Protein AF-A0A4C1VVA4-F1 (afdb_monomer_lite)

InterPro domains:
  IPR021893 ZMYM2-like/QRICH1, C-terminal domain [PF12012] (12-56)
  IPR051284 Zinc finger MYM-type/QRICH1 [PTHR45736] (13-65)

Structure (mmCIF, N/CA/C/O backbone):
data_AF-A0A4C1VVA4-F1
#
_entry.id   AF-A0A4C1VVA4-F1
#
loop_
_atom_site.group_PDB
_atom_site.id
_atom_site.type_symbol
_atom_site.label_atom_id
_atom_site.label_alt_id
_atom_site.label_comp_id
_atom_site.label_asym_id
_atom_site.label_entity_id
_atom_site.label_seq_id
_atom_site.pdbx_PDB_ins_code
_atom_site.Cartn_x
_atom_site.Cartn_y
_atom_site.Cartn_z
_atom_site.occupancy
_atom_site.B_iso_or_equiv
_atom_site.auth_seq_id
_atom_site.auth_comp_id
_atom_site.auth_asym_id
_atom_site.auth_atom_id
_atom_site.pdbx_PDB_model_num
ATOM 1 N N . MET A 1 1 ? -10.693 27.493 -5.103 1.00 37.75 1 MET A N 1
ATOM 2 C CA . MET A 1 1 ? -10.041 26.285 -5.652 1.00 37.75 1 MET A CA 1
ATOM 3 C C . MET A 1 1 ? -10.688 25.084 -4.995 1.00 37.75 1 MET A C 1
ATOM 5 O O . MET A 1 1 ? -10.235 24.598 -3.969 1.00 37.75 1 MET A O 1
ATOM 9 N N . THR A 1 2 ? -11.856 24.726 -5.513 1.00 35.94 2 THR A N 1
ATOM 10 C CA . THR A 1 2 ? -12.702 23.667 -4.974 1.00 35.94 2 THR A CA 1
ATOM 11 C C . THR A 1 2 ? -12.033 22.348 -5.317 1.00 35.94 2 THR A C 1
ATOM 13 O O . THR A 1 2 ? -11.998 21.966 -6.483 1.00 35.94 2 THR A O 1
ATOM 16 N N . VAL A 1 3 ? -11.435 21.688 -4.325 1.00 39.50 3 VAL A N 1
ATOM 17 C CA . VAL A 1 3 ? -11.019 20.292 -4.481 1.00 39.50 3 VAL A CA 1
ATOM 18 C C . VAL A 1 3 ? -12.279 19.532 -4.909 1.00 39.50 3 VAL A C 1
ATOM 20 O O . VAL A 1 3 ? -13.301 19.677 -4.230 1.00 39.50 3 VAL A O 1
ATOM 23 N N . PRO A 1 4 ? -12.269 18.833 -6.058 1.00 39.44 4 PRO A N 1
ATOM 24 C CA . PRO A 1 4 ? -13.469 18.218 -6.606 1.00 39.44 4 PRO A CA 1
ATOM 25 C C . PRO A 1 4 ? -14.079 17.316 -5.537 1.00 39.44 4 PRO A C 1
ATOM 27 O O . PRO A 1 4 ? -13.360 16.540 -4.905 1.00 39.44 4 PRO A O 1
ATOM 30 N N . LEU A 1 5 ? -15.390 17.448 -5.317 1.00 45.12 5 LEU A N 1
ATOM 31 C CA . LEU A 1 5 ? -16.151 16.699 -4.308 1.00 45.12 5 LEU A CA 1
ATOM 32 C C . LEU A 1 5 ? -15.836 15.187 -4.344 1.00 45.12 5 LEU A C 1
ATOM 34 O O . LEU A 1 5 ? -15.729 14.570 -3.290 1.00 45.12 5 LEU A O 1
ATOM 38 N N . CYS A 1 6 ? -15.493 14.642 -5.518 1.00 39.75 6 CYS A N 1
ATOM 39 C CA . CYS A 1 6 ? -15.038 13.261 -5.709 1.00 39.75 6 CYS A CA 1
ATOM 40 C C . CYS A 1 6 ? -13.819 12.844 -4.862 1.00 39.75 6 CYS A C 1
ATOM 42 O O . CYS A 1 6 ? -13.731 11.690 -4.454 1.00 39.75 6 CYS A O 1
ATOM 44 N N . LEU A 1 7 ? -12.868 13.745 -4.576 1.00 41.12 7 LEU A N 1
ATOM 45 C CA . LEU A 1 7 ? -11.703 13.410 -3.741 1.00 41.12 7 LEU A CA 1
ATOM 46 C C . LEU A 1 7 ? -12.072 13.352 -2.250 1.00 41.12 7 LEU A C 1
ATOM 48 O O . LEU A 1 7 ? -11.392 12.701 -1.459 1.00 41.12 7 LEU A O 1
ATOM 52 N N . ARG A 1 8 ? -13.153 14.036 -1.860 1.00 45.62 8 ARG A N 1
ATOM 53 C CA . ARG A 1 8 ? -13.640 14.071 -0.478 1.00 45.62 8 ARG A CA 1
ATOM 54 C C . ARG A 1 8 ? -14.446 12.822 -0.123 1.00 45.62 8 ARG A C 1
ATOM 56 O O . ARG A 1 8 ? -14.403 12.411 1.032 1.00 45.62 8 ARG A O 1
ATOM 63 N N . ASP A 1 9 ? -15.089 12.209 -1.114 1.00 49.00 9 ASP A N 1
ATOM 64 C CA . ASP A 1 9 ? -15.865 10.974 -0.954 1.00 49.00 9 ASP A CA 1
ATOM 65 C C . ASP A 1 9 ? -15.004 9.699 -1.067 1.00 49.00 9 ASP A C 1
ATOM 67 O O . ASP A 1 9 ? -15.379 8.655 -0.543 1.00 49.00 9 ASP A O 1
ATOM 71 N N . MET A 1 10 ? -13.815 9.776 -1.685 1.00 47.53 10 MET A N 1
ATOM 72 C CA . MET A 1 10 ? -12.869 8.646 -1.768 1.00 47.53 10 MET A CA 1
ATOM 73 C C . MET A 1 10 ? -12.080 8.380 -0.483 1.00 47.53 10 MET A C 1
ATOM 75 O O . MET A 1 10 ? -11.509 7.297 -0.323 1.00 47.53 10 MET A O 1
ATOM 79 N N . LEU A 1 11 ? -12.028 9.338 0.446 1.00 51.12 11 LEU A N 1
ATOM 80 C CA . LEU A 1 11 ? -11.556 9.060 1.799 1.00 51.12 11 LEU A CA 1
ATOM 81 C C . LEU A 1 11 ? -12.644 8.244 2.487 1.00 51.12 11 LEU A C 1
ATOM 83 O O . LEU A 1 11 ? -13.528 8.804 3.137 1.00 51.12 11 LEU A O 1
ATOM 87 N N . ALA A 1 12 ? -12.584 6.922 2.287 1.00 57.00 12 ALA A N 1
ATOM 88 C CA . ALA A 1 12 ? -13.469 5.950 2.909 1.00 57.00 12 ALA A CA 1
ATOM 89 C C . ALA A 1 12 ? -13.735 6.376 4.354 1.00 57.00 12 ALA A C 1
ATOM 91 O O . ALA A 1 12 ? -12.797 6.722 5.077 1.00 57.00 12 ALA A O 1
ATOM 92 N N . GLN A 1 13 ? -14.998 6.384 4.786 1.00 55.66 13 GLN A N 1
ATOM 93 C CA . GLN A 1 13 ? -15.351 6.867 6.127 1.00 55.66 13 GLN A CA 1
ATOM 94 C C . GLN A 1 13 ? -14.545 6.158 7.234 1.00 55.66 13 GLN A C 1
ATOM 96 O O . GLN A 1 13 ? -14.311 6.740 8.291 1.00 55.66 13 GLN A O 1
ATOM 101 N N . SER A 1 14 ? -14.041 4.950 6.957 1.00 52.38 14 SER A N 1
ATOM 102 C CA . SER A 1 14 ? -13.123 4.184 7.802 1.00 52.38 14 SER A CA 1
ATOM 103 C C . SER A 1 14 ? -11.736 4.811 8.021 1.00 52.38 14 SER A C 1
ATOM 105 O O . SER A 1 14 ? -11.108 4.519 9.035 1.00 52.38 14 SER A O 1
ATOM 107 N N . VAL A 1 15 ? -11.263 5.688 7.131 1.00 53.38 15 VAL A N 1
ATOM 108 C CA . VAL A 1 15 ? -9.981 6.418 7.235 1.00 53.38 15 VAL A CA 1
ATOM 109 C C . VAL A 1 15 ? -10.143 7.739 7.997 1.00 53.38 15 VAL A C 1
ATOM 111 O O . VAL A 1 15 ? -9.193 8.253 8.580 1.00 53.38 15 VAL A O 1
ATOM 114 N N . ARG A 1 16 ? -11.359 8.298 8.053 1.00 56.81 16 ARG A N 1
ATOM 115 C CA . ARG A 1 16 ? -11.613 9.626 8.638 1.00 56.81 16 ARG A CA 1
ATOM 116 C C . ARG A 1 16 ? -11.458 9.670 10.169 1.00 56.81 16 ARG A C 1
ATOM 118 O O . ARG A 1 16 ? -11.366 10.755 10.736 1.00 56.81 16 ARG A O 1
ATOM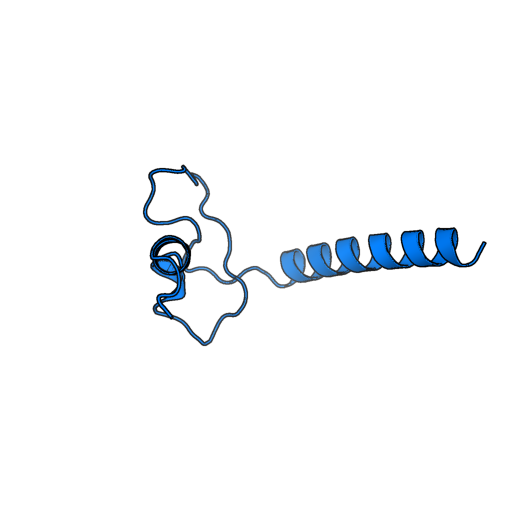 125 N N . THR A 1 17 ? -11.418 8.517 10.836 1.00 52.88 17 THR A N 1
ATOM 126 C CA . THR A 1 17 ? -11.417 8.383 12.305 1.00 52.88 17 THR A CA 1
ATOM 127 C C . THR A 1 17 ? -10.111 7.860 12.914 1.00 52.88 17 THR A C 1
ATOM 129 O O . THR A 1 17 ? -9.986 7.901 14.136 1.00 52.88 17 THR A O 1
ATOM 132 N N . ARG A 1 18 ? -9.117 7.423 12.124 1.00 56.09 18 ARG A N 1
ATOM 133 C CA . ARG A 1 18 ? -7.812 6.957 12.637 1.00 56.09 18 ARG A CA 1
ATOM 134 C C . ARG A 1 18 ? -6.642 7.540 11.853 1.00 56.09 18 ARG A C 1
ATOM 136 O O . ARG A 1 18 ? -6.406 7.165 10.713 1.00 56.09 18 ARG A O 1
ATOM 143 N N . ASN A 1 19 ? -5.898 8.438 12.498 1.00 58.09 19 ASN A N 1
ATOM 144 C CA . ASN A 1 19 ? -4.649 9.008 11.972 1.00 58.09 19 ASN A CA 1
ATOM 145 C C . ASN A 1 19 ? -3.399 8.220 12.417 1.00 58.09 19 ASN A C 1
ATOM 147 O O . ASN A 1 19 ? -2.283 8.589 12.070 1.00 58.09 19 ASN A O 1
ATOM 151 N N . ASP A 1 20 ? -3.569 7.159 13.206 1.00 59.94 20 ASP A N 1
ATOM 152 C CA . ASP A 1 20 ? -2.501 6.343 13.795 1.00 59.94 20 ASP A CA 1
ATOM 153 C C . ASP A 1 20 ? -2.126 5.114 12.946 1.00 59.94 20 ASP A C 1
ATOM 155 O O . ASP A 1 20 ? -1.132 4.443 13.226 1.00 59.94 20 ASP A O 1
ATOM 159 N N . VAL A 1 21 ? -2.888 4.827 11.883 1.00 63.91 21 VAL A N 1
ATOM 160 C CA . VAL A 1 21 ? -2.670 3.680 10.992 1.00 63.91 21 VAL A CA 1
ATOM 161 C C . VAL A 1 21 ? -2.613 4.141 9.538 1.00 63.91 21 VAL A C 1
ATOM 163 O O . VAL A 1 21 ? -3.606 4.584 8.973 1.00 63.91 21 VAL A O 1
ATOM 166 N N . PHE A 1 22 ? -1.446 3.989 8.909 1.00 68.88 22 PHE A N 1
ATOM 167 C CA . PHE A 1 22 ? -1.210 4.446 7.532 1.00 68.88 22 PHE A CA 1
ATOM 168 C C . PHE A 1 22 ? -1.772 3.510 6.449 1.00 68.88 22 PHE A C 1
ATOM 170 O O . PHE A 1 22 ? -2.047 3.962 5.342 1.00 68.88 22 PHE A O 1
ATOM 177 N N . TYR A 1 23 ? -1.935 2.213 6.745 1.00 81.06 23 TYR A N 1
ATOM 178 C CA . TYR A 1 23 ? -2.393 1.205 5.780 1.00 81.06 23 TYR A CA 1
ATOM 179 C C . TYR A 1 23 ? -3.482 0.325 6.395 1.00 81.06 23 TYR A C 1
ATOM 181 O O . TYR A 1 23 ? -3.234 -0.376 7.379 1.00 81.06 23 TYR A O 1
ATOM 189 N N . LEU A 1 24 ? -4.676 0.347 5.803 1.00 84.12 24 LEU A N 1
ATOM 190 C CA . LEU A 1 24 ? -5.823 -0.461 6.219 1.00 84.12 24 LEU A CA 1
ATOM 191 C C . LEU A 1 24 ? -6.005 -1.670 5.303 1.00 84.12 24 LEU A C 1
ATOM 193 O O . LEU A 1 24 ? -5.676 -1.631 4.115 1.00 84.12 24 LEU A O 1
ATOM 197 N N . GLN A 1 25 ? -6.558 -2.746 5.855 1.00 82.88 25 GLN A N 1
ATOM 198 C CA . GLN A 1 25 ? -6.924 -3.910 5.061 1.00 82.88 2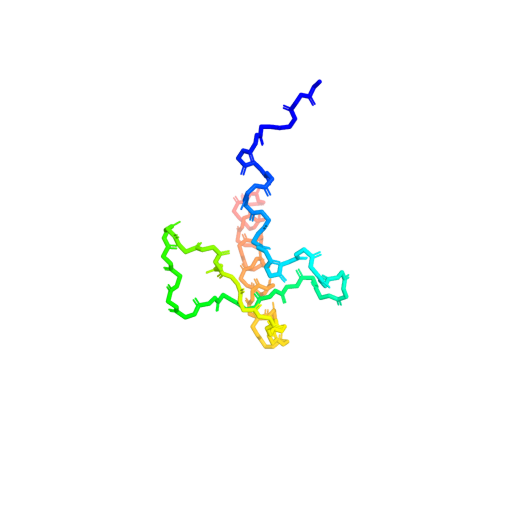5 GLN A CA 1
ATOM 199 C C . GLN A 1 25 ? -8.192 -3.615 4.231 1.00 82.88 25 GLN A C 1
ATOM 201 O O . GLN A 1 25 ? -9.156 -3.084 4.792 1.00 82.88 25 GLN A O 1
ATOM 206 N N . PRO A 1 26 ? -8.236 -3.980 2.935 1.00 83.88 26 PRO A N 1
ATOM 207 C CA . PRO A 1 26 ? -9.449 -3.891 2.123 1.00 83.88 26 PRO A CA 1
ATOM 208 C C . PRO A 1 26 ? -10.610 -4.686 2.724 1.00 83.88 26 PRO A C 1
ATOM 210 O O . PRO A 1 26 ? -10.405 -5.754 3.310 1.00 83.88 26 PRO A O 1
ATOM 213 N N . GLU A 1 27 ? -11.828 -4.175 2.566 1.00 83.50 27 GLU A N 1
ATOM 214 C CA . GLU A 1 27 ? -13.032 -4.889 2.987 1.00 83.50 27 GLU A CA 1
ATOM 215 C C . GLU A 1 27 ? -13.316 -6.073 2.049 1.00 83.50 27 GLU A C 1
ATOM 217 O O . GLU A 1 27 ? -13.101 -5.979 0.839 1.00 83.50 27 GLU A O 1
ATOM 222 N N . ARG A 1 28 ? -13.793 -7.202 2.592 1.00 77.62 28 ARG A N 1
ATOM 223 C CA . ARG A 1 28 ? -13.905 -8.460 1.818 1.00 77.62 28 ARG A CA 1
ATOM 224 C C . ARG A 1 28 ? -14.906 -8.389 0.666 1.00 77.62 28 ARG A C 1
ATOM 226 O O . ARG A 1 28 ? -14.738 -9.092 -0.324 1.00 77.62 28 ARG A O 1
ATOM 233 N N . SER A 1 29 ? -15.927 -7.553 0.810 1.00 78.19 29 SER A N 1
ATOM 234 C CA . SER A 1 29 ? -17.034 -7.424 -0.138 1.00 78.19 29 SER A CA 1
ATOM 235 C C . SER A 1 29 ? -17.037 -6.052 -0.806 1.00 78.19 29 SER A C 1
ATOM 237 O O . SER A 1 29 ? -18.107 -5.481 -0.999 1.00 78.19 29 SER A O 1
ATOM 239 N N . CYS A 1 30 ? -15.861 -5.472 -1.078 1.00 67.12 30 CYS A N 1
ATOM 240 C CA . CYS A 1 30 ? -15.780 -4.135 -1.656 1.00 67.12 30 CYS A CA 1
ATOM 241 C C . CYS A 1 30 ? -16.617 -4.052 -2.946 1.00 67.12 30 CYS A C 1
ATOM 243 O O . CYS A 1 30 ? -16.391 -4.773 -3.917 1.00 67.12 30 CYS A O 1
ATOM 245 N N . VAL A 1 31 ? -17.627 -3.183 -2.924 1.00 76.75 31 VAL A N 1
ATOM 246 C CA . VAL A 1 31 ? -18.496 -2.892 -4.067 1.00 76.75 31 VAL A CA 1
ATOM 247 C C . VAL A 1 31 ? -18.512 -1.383 -4.303 1.00 76.75 31 VAL A C 1
ATOM 249 O O . VAL A 1 31 ? -18.411 -0.630 -3.329 1.00 76.75 31 VAL A O 1
ATOM 252 N N . PRO A 1 32 ? -18.641 -0.927 -5.562 1.00 73.31 32 PRO A N 1
ATOM 253 C CA . PRO A 1 32 ? -18.588 0.496 -5.903 1.00 73.31 32 PRO A CA 1
ATOM 254 C C . PRO A 1 32 ? -19.590 1.365 -5.130 1.00 73.31 32 PRO A C 1
ATOM 256 O O . PRO A 1 32 ? -19.254 2.484 -4.760 1.00 73.31 32 PRO A O 1
ATOM 259 N N . ASP A 1 33 ? -20.775 0.826 -4.826 1.00 75.81 33 ASP A N 1
ATOM 260 C CA . ASP A 1 33 ? -21.851 1.539 -4.121 1.00 75.81 33 ASP A CA 1
ATOM 261 C C . ASP A 1 33 ? -21.732 1.488 -2.585 1.00 75.81 33 ASP A C 1
ATOM 263 O O . ASP A 1 33 ? -22.530 2.094 -1.870 1.00 75.81 33 ASP A O 1
ATOM 267 N N . SER A 1 34 ? -20.754 0.750 -2.043 1.00 74.69 34 SER A N 1
ATOM 268 C CA . SER A 1 34 ? -20.561 0.649 -0.592 1.00 74.69 34 SER A CA 1
ATOM 269 C C . SER A 1 34 ? -19.880 1.907 -0.045 1.00 74.69 34 SER A C 1
ATOM 271 O O . SER A 1 34 ? -18.861 2.328 -0.592 1.00 74.69 34 SER A O 1
ATOM 273 N N . PRO A 1 35 ? -20.332 2.451 1.102 1.00 74.94 35 PRO A N 1
ATOM 274 C CA . PRO A 1 35 ? -19.637 3.540 1.791 1.00 74.94 35 PRO A CA 1
ATOM 275 C C . PRO A 1 35 ? -18.342 3.086 2.496 1.00 74.94 35 PRO A C 1
ATOM 277 O O . PRO A 1 35 ? -17.593 3.915 3.019 1.00 74.94 35 PRO A O 1
ATOM 280 N N . VAL A 1 36 ? -18.078 1.773 2.544 1.00 72.50 36 VAL A N 1
ATOM 281 C CA . VAL A 1 36 ? -16.913 1.169 3.203 1.00 72.50 36 VAL A CA 1
ATOM 282 C C . VAL A 1 36 ? -16.120 0.343 2.198 1.00 72.50 36 VAL A C 1
ATOM 284 O O . VAL A 1 36 ? -16.595 -0.679 1.700 1.00 72.50 36 VAL A O 1
ATOM 287 N N . TRP A 1 37 ? -14.895 0.788 1.914 1.00 8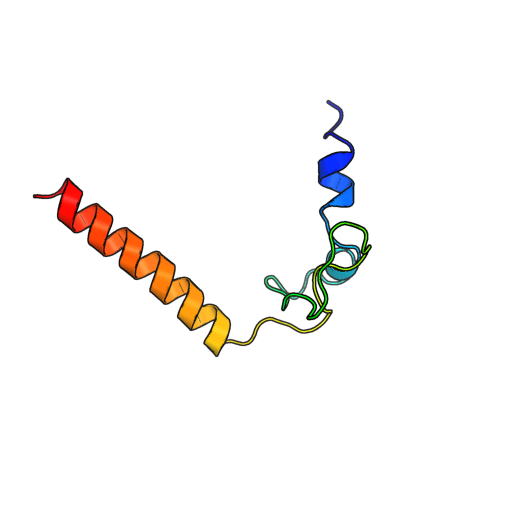0.00 37 TRP A N 1
ATOM 288 C CA . TRP A 1 37 ? -13.949 0.096 1.023 1.00 80.00 37 TRP A CA 1
ATOM 289 C C . TRP A 1 37 ? -12.785 -0.550 1.781 1.00 80.00 37 TRP A C 1
ATOM 291 O O . TRP A 1 37 ? -12.176 -1.507 1.303 1.00 80.00 37 TRP A O 1
ATOM 301 N N . TYR A 1 38 ? -12.502 -0.052 2.983 1.00 79.25 38 TYR A N 1
ATOM 302 C CA . TYR A 1 38 ? -11.431 -0.534 3.847 1.00 79.25 38 TYR A CA 1
ATOM 303 C C . TYR A 1 38 ? -11.986 -0.852 5.225 1.00 79.25 38 TYR A C 1
ATOM 305 O O . TYR A 1 38 ? -12.747 -0.056 5.785 1.00 79.25 38 TYR A O 1
ATOM 313 N N . SER A 1 39 ? -11.560 -1.986 5.769 1.00 79.50 39 SER A N 1
ATOM 314 C CA . SER A 1 39 ? -11.855 -2.375 7.140 1.00 79.50 39 SER A CA 1
ATOM 315 C C . SER A 1 39 ? -11.149 -1.448 8.133 1.00 79.50 39 SER A C 1
ATOM 317 O O . SER A 1 39 ? -10.199 -0.738 7.802 1.00 79.50 39 SER A O 1
ATOM 319 N N . THR A 1 40 ? -11.564 -1.504 9.395 1.00 77.62 40 THR A N 1
ATOM 320 C CA . THR A 1 40 ? -10.878 -0.805 10.489 1.00 77.62 40 THR A CA 1
ATOM 321 C C . THR A 1 40 ? -9.644 -1.557 10.997 1.00 77.62 40 THR A C 1
ATOM 323 O O . THR A 1 40 ? -9.027 -1.129 11.975 1.00 77.62 40 THR A O 1
ATOM 326 N N . GLN A 1 41 ? -9.273 -2.684 10.383 1.00 81.94 41 GLN A N 1
ATOM 327 C CA . GLN A 1 41 ? -8.095 -3.449 10.779 1.00 81.94 41 GLN A CA 1
ATOM 328 C C . GLN A 1 41 ? -6.844 -2.924 10.060 1.00 81.94 41 GLN A C 1
ATOM 330 O O . GLN A 1 41 ? -6.891 -2.661 8.852 1.00 81.94 41 GLN A O 1
ATOM 335 N N . PRO A 1 42 ? -5.715 -2.776 10.778 1.00 83.12 42 PRO A N 1
ATOM 336 C CA . PRO A 1 42 ? -4.453 -2.425 10.149 1.00 83.12 42 PRO A CA 1
ATOM 337 C C . PRO A 1 42 ? -4.012 -3.536 9.193 1.00 83.12 42 PRO A C 1
ATOM 339 O O . PRO A 1 42 ? -4.219 -4.722 9.451 1.00 83.12 42 PRO A O 1
ATOM 342 N N . LEU A 1 43 ? -3.361 -3.150 8.099 1.00 87.12 43 LEU A N 1
ATOM 343 C CA . LEU A 1 43 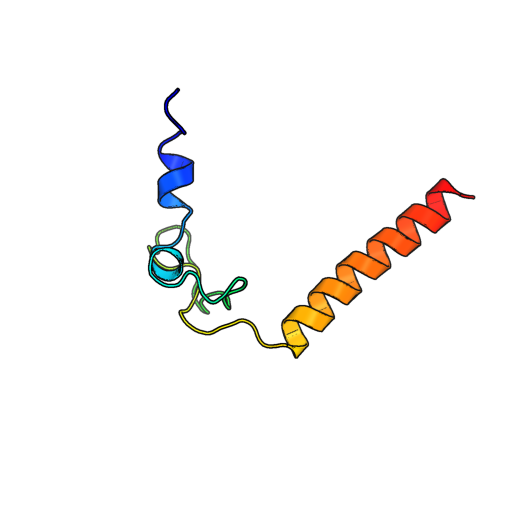? -2.702 -4.098 7.213 1.00 87.12 43 LEU A CA 1
ATOM 344 C C . LEU A 1 43 ? -1.577 -4.815 7.978 1.00 87.12 43 LEU A C 1
ATOM 346 O O . LEU A 1 43 ? -0.778 -4.172 8.663 1.00 87.12 43 LEU A O 1
ATOM 350 N N . SER A 1 44 ? -1.491 -6.142 7.857 1.00 90.12 44 SER A N 1
ATOM 351 C CA . SER A 1 44 ? -0.455 -6.904 8.561 1.00 90.12 44 SER A CA 1
ATOM 352 C C . SER A 1 44 ? 0.954 -6.560 8.058 1.00 90.12 44 SER A C 1
ATOM 354 O O . SER A 1 44 ? 1.153 -6.166 6.901 1.00 90.12 44 SER A O 1
ATOM 356 N N . ARG A 1 45 ? 1.967 -6.749 8.915 1.00 89.31 45 ARG A N 1
ATOM 357 C CA . ARG A 1 45 ? 3.377 -6.525 8.545 1.00 89.31 45 ARG A CA 1
ATOM 358 C C . ARG A 1 45 ? 3.810 -7.404 7.376 1.00 89.31 45 ARG A C 1
ATOM 360 O O . ARG A 1 45 ? 4.572 -6.952 6.527 1.00 89.31 45 ARG A O 1
ATOM 367 N N . GLU A 1 46 ? 3.313 -8.632 7.308 1.00 93.62 46 GLU A N 1
ATOM 368 C CA . GLU A 1 46 ? 3.627 -9.590 6.248 1.00 93.62 46 GLU A CA 1
ATOM 369 C C . GLU A 1 46 ? 3.072 -9.111 4.905 1.00 93.62 46 GLU A C 1
ATOM 371 O O . GLU A 1 46 ? 3.757 -9.185 3.883 1.00 93.62 46 GLU A O 1
ATOM 376 N N . ALA A 1 47 ? 1.844 -8.586 4.894 1.00 89.62 47 ALA A N 1
ATOM 377 C CA . ALA A 1 47 ? 1.242 -8.014 3.696 1.00 89.62 47 ALA A CA 1
ATOM 378 C C . ALA A 1 47 ? 1.990 -6.750 3.241 1.00 89.62 47 ALA A C 1
ATOM 380 O O . ALA A 1 47 ? 2.278 -6.602 2.049 1.00 89.62 47 ALA A O 1
ATOM 381 N N . LEU A 1 48 ? 2.388 -5.888 4.183 1.00 90.38 48 LEU A N 1
ATOM 382 C CA . LEU A 1 48 ? 3.203 -4.707 3.897 1.00 90.38 48 LEU A CA 1
ATOM 383 C C . LEU A 1 48 ? 4.569 -5.086 3.302 1.00 90.38 48 LEU A C 1
ATOM 385 O O . LEU A 1 48 ? 4.979 -4.529 2.284 1.00 90.38 48 LEU A O 1
ATOM 389 N N . ALA A 1 49 ? 5.252 -6.071 3.889 1.00 93.44 49 ALA A N 1
ATOM 390 C CA . ALA A 1 49 ? 6.533 -6.568 3.396 1.00 93.44 49 ALA A CA 1
ATOM 391 C C . ALA A 1 49 ? 6.416 -7.127 1.969 1.00 93.44 49 ALA A C 1
ATOM 393 O O . ALA A 1 49 ? 7.237 -6.801 1.110 1.00 93.44 49 ALA A O 1
ATOM 394 N N . LYS A 1 50 ? 5.359 -7.899 1.679 1.00 94.88 50 LYS A N 1
ATOM 395 C CA . LYS A 1 50 ? 5.074 -8.396 0.322 1.00 94.88 50 LYS A CA 1
ATOM 396 C C . LYS A 1 50 ? 4.864 -7.256 -0.675 1.00 94.88 50 LYS A C 1
ATOM 398 O O . LYS A 1 50 ? 5.382 -7.323 -1.788 1.00 94.88 50 LYS A O 1
ATOM 403 N N . MET A 1 51 ? 4.134 -6.206 -0.297 1.00 94.38 51 MET A N 1
ATOM 404 C CA . MET A 1 51 ? 3.925 -5.036 -1.158 1.00 94.38 51 MET A CA 1
ATOM 405 C C . MET A 1 51 ? 5.246 -4.322 -1.464 1.00 94.38 51 MET A C 1
ATOM 407 O O . MET A 1 51 ? 5.550 -4.069 -2.630 1.00 94.38 51 MET A O 1
ATOM 411 N N . LEU A 1 52 ? 6.057 -4.053 -0.438 1.00 94.94 52 LEU A N 1
ATOM 412 C CA . LEU A 1 52 ? 7.364 -3.414 -0.606 1.00 94.94 52 LEU A CA 1
ATOM 413 C C . LEU A 1 52 ? 8.302 -4.254 -1.474 1.00 94.94 52 LEU A C 1
ATOM 415 O O . LEU A 1 52 ? 9.000 -3.707 -2.326 1.00 94.94 52 LEU A O 1
ATOM 419 N N . HIS A 1 53 ? 8.278 -5.578 -1.316 1.00 97.31 53 HIS A N 1
ATOM 420 C CA . HIS A 1 53 ? 9.061 -6.484 -2.149 1.00 97.31 53 HIS A CA 1
ATOM 421 C C . HIS A 1 53 ? 8.654 -6.398 -3.627 1.00 97.31 53 HIS A C 1
ATOM 423 O O . HIS A 1 53 ? 9.517 -6.263 -4.489 1.00 97.31 53 HIS A O 1
ATOM 429 N N . ARG A 1 54 ? 7.348 -6.373 -3.929 1.00 96.75 54 ARG A N 1
ATOM 430 C CA . ARG A 1 54 ? 6.848 -6.190 -5.305 1.00 96.75 54 ARG A CA 1
ATOM 431 C C . ARG A 1 54 ? 7.314 -4.866 -5.915 1.00 96.75 54 ARG A C 1
ATOM 433 O O . ARG A 1 54 ? 7.774 -4.857 -7.051 1.00 96.75 54 ARG A O 1
ATOM 440 N N . VAL A 1 55 ? 7.244 -3.766 -5.161 1.00 96.69 55 VAL A N 1
ATOM 441 C CA . VAL A 1 55 ? 7.722 -2.446 -5.618 1.00 96.69 55 VAL A CA 1
ATOM 442 C C . VAL A 1 55 ? 9.232 -2.458 -5.861 1.00 96.69 55 VAL A C 1
ATOM 444 O O . VAL A 1 55 ? 9.697 -1.918 -6.864 1.00 96.69 55 VAL A O 1
ATOM 447 N N . LYS A 1 56 ? 9.998 -3.082 -4.960 1.00 96.12 56 LYS A N 1
ATOM 448 C CA . LYS A 1 56 ? 11.449 -3.221 -5.089 1.00 96.12 56 LYS A CA 1
ATOM 449 C C . LYS A 1 56 ? 11.825 -3.995 -6.356 1.00 96.12 56 LYS A C 1
ATOM 451 O O . LYS A 1 56 ? 12.620 -3.482 -7.132 1.00 96.12 56 LYS A O 1
ATOM 456 N N . MET A 1 57 ? 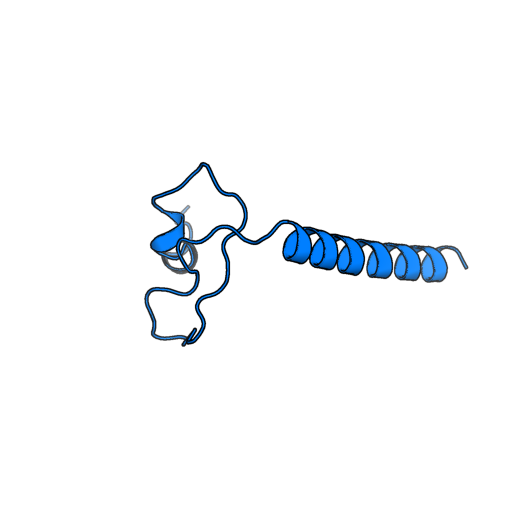11.206 -5.150 -6.602 1.00 97.31 57 MET A N 1
ATOM 457 C CA . MET A 1 57 ? 11.493 -5.960 -7.793 1.00 97.31 57 MET A CA 1
ATOM 458 C C . MET A 1 57 ? 11.240 -5.192 -9.094 1.00 97.31 57 MET A C 1
ATOM 460 O O . MET A 1 57 ? 12.077 -5.210 -9.989 1.00 97.31 57 MET A O 1
ATOM 464 N N . VAL A 1 58 ? 10.119 -4.467 -9.194 1.00 96.94 58 VAL A N 1
ATOM 465 C CA . VAL A 1 58 ? 9.825 -3.647 -10.385 1.00 96.94 58 VAL A CA 1
ATOM 466 C C . VAL A 1 58 ? 10.903 -2.581 -10.597 1.00 96.94 58 VAL A C 1
ATOM 468 O O . VAL A 1 58 ? 11.332 -2.360 -11.726 1.00 96.94 58 VAL A O 1
ATOM 471 N N . LYS A 1 59 ? 11.380 -1.941 -9.522 1.00 95.62 59 LYS A N 1
ATOM 472 C CA . LYS A 1 59 ? 12.480 -0.970 -9.611 1.00 95.62 59 LYS A CA 1
ATOM 473 C C . LYS A 1 59 ? 13.783 -1.616 -10.066 1.00 95.62 59 LYS A C 1
ATOM 475 O O . LYS A 1 59 ? 14.449 -1.046 -10.918 1.00 95.62 59 LYS A O 1
ATOM 480 N N . GLU A 1 60 ? 14.140 -2.773 -9.519 1.00 96.31 60 GLU A N 1
ATOM 481 C CA . GLU A 1 60 ? 15.361 -3.495 -9.894 1.00 96.31 60 GLU A CA 1
ATOM 482 C C . GLU A 1 60 ? 15.341 -3.900 -11.372 1.00 96.31 60 GLU A C 1
ATOM 484 O O . GLU A 1 60 ? 16.324 -3.671 -12.070 1.00 96.31 60 GLU A O 1
ATOM 489 N N . ILE A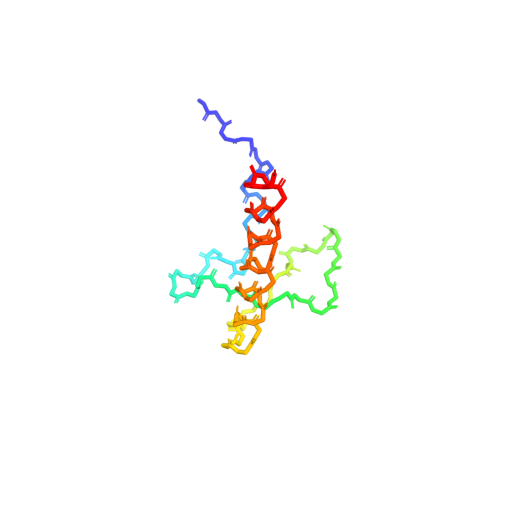 1 61 ? 14.206 -4.403 -11.870 1.00 95.56 61 ILE A N 1
ATOM 490 C CA . ILE A 1 61 ? 14.017 -4.723 -13.293 1.00 95.56 61 ILE A CA 1
ATOM 491 C C . ILE A 1 61 ? 14.130 -3.461 -14.151 1.00 95.56 61 ILE A C 1
ATOM 493 O O . ILE A 1 61 ? 14.869 -3.454 -15.130 1.00 95.56 61 ILE A O 1
ATOM 497 N N . ASN A 1 62 ? 13.435 -2.380 -13.783 1.00 94.44 62 ASN A N 1
ATOM 498 C CA . ASN A 1 62 ? 13.493 -1.128 -14.538 1.00 94.44 62 ASN A CA 1
ATOM 499 C C . ASN A 1 62 ? 14.914 -0.562 -14.590 1.00 94.44 62 ASN A C 1
ATOM 501 O O . ASN A 1 62 ? 15.336 -0.100 -15.641 1.00 94.44 62 ASN A O 1
ATOM 505 N N . ILE A 1 63 ? 15.653 -0.605 -13.479 1.00 95.50 63 ILE A N 1
ATOM 506 C CA . ILE A 1 63 ? 17.058 -0.188 -13.450 1.00 95.50 63 ILE A CA 1
ATOM 507 C C . ILE A 1 63 ? 17.864 -1.076 -14.393 1.00 95.50 63 ILE A C 1
ATOM 509 O O . ILE A 1 63 ? 18.508 -0.543 -15.284 1.00 95.50 63 ILE A O 1
ATOM 513 N N . ALA A 1 64 ? 17.764 -2.401 -14.262 1.00 92.75 64 ALA A N 1
ATOM 514 C CA . ALA A 1 64 ? 18.504 -3.339 -15.101 1.00 92.75 64 ALA A CA 1
ATOM 515 C C . ALA A 1 64 ? 18.254 -3.126 -16.605 1.00 92.75 64 ALA A C 1
ATOM 517 O O . ALA A 1 64 ? 19.201 -3.208 -17.377 1.00 92.75 64 ALA A O 1
ATOM 518 N N . LEU A 1 65 ? 17.015 -2.813 -17.003 1.00 92.69 65 LEU A N 1
ATOM 519 C CA . LEU A 1 65 ? 16.636 -2.534 -18.395 1.00 92.69 65 LEU A CA 1
ATOM 520 C C . LEU A 1 65 ? 17.070 -1.149 -18.897 1.00 92.69 65 LEU A C 1
ATOM 522 O O . LEU A 1 65 ? 17.225 -0.959 -20.097 1.00 92.69 65 LEU A O 1
ATOM 526 N N . LEU A 1 66 ? 17.194 -0.161 -18.007 1.00 85.00 66 LEU A N 1
ATOM 527 C CA . LEU A 1 66 ? 17.575 1.212 -18.363 1.00 85.00 66 LEU A CA 1
ATOM 528 C C . LEU A 1 66 ? 19.087 1.452 -18.275 1.00 85.00 66 LEU A C 1
ATOM 530 O O . LEU A 1 66 ? 19.573 2.452 -18.797 1.00 85.00 66 LEU A O 1
ATOM 534 N N . THR A 1 67 ? 19.822 0.575 -17.587 1.00 76.50 67 THR A N 1
ATOM 535 C CA . THR A 1 67 ? 21.288 0.624 -17.475 1.00 76.50 67 THR A CA 1
ATOM 536 C C . THR A 1 67 ? 22.008 -0.366 -18.392 1.00 76.50 67 THR A C 1
ATOM 538 O O . THR A 1 67 ? 23.237 -0.400 -18.374 1.00 76.50 67 THR A O 1
ATOM 541 N N . SER A 1 68 ? 21.265 -1.186 -19.142 1.00 58.31 68 SER A N 1
ATOM 542 C CA . SER A 1 68 ? 21.770 -2.059 -20.213 1.00 58.31 68 SER A CA 1
ATOM 543 C C . SER A 1 68 ? 21.839 -1.318 -21.540 1.00 58.31 68 SER A C 1
ATOM 545 O O . SER A 1 68 ? 22.863 -1.467 -22.238 1.00 58.31 68 SER A O 1
#

pLDDT: mean 74.36, std 19.0, range [35.94, 97.31]

Foldseek 3Di:
DDPPVVVVQVCQPLNVPDPPAPAFAADPPDDPPDSHGGDNHHDDPVNVVVVVVVVVVVVVVVCVVVVD

Secondary structure (DSSP, 8-state):
----HHHHHSS-TTTTT-SS-S-EEEPTT--TT-S-SEEEEEPPHHHHHHHHHHHHHHHHHHHHHH--

Organism: Eumeta variegata (NCBI:txid151549)

Sequence (68 aa):
MTVPLCLRDMLAQSVRTRNDVFYLQPERSCVPDSPVWYSTQPLSREALAKMLHRVKMVKEINIALLTS

Radius of gyration: 16.66 Å; chains: 1; bounding box: 44×36×34 Å